Protein AF-J1I870-F1 (afdb_monomer)

Radius of gyration: 20.54 Å; Cα contacts (8 Å, |Δi|>4): 266; chains: 1; bounding box: 82×30×44 Å

Secondary structure (DSSP, 8-state):
----SSSSHHHHHHHHTT------HHHHHH-EEEEE--SS-EEEEEE-TTSEEEEEEEEE-TTS-EEEEEEEEEEEEETTEEEEEE-SPPEEEEES-HHHHHHHHHHHTTTS-HHHHH---EE----SSTTPPEEETTEEEEEPPHHHHHHHHHHHHHH------

Mean predicted aligned error: 12.48 Å

Sequence (165 aa):
MKVVTYSFSFILLFLLSSCSLLLSDAERQVVGKWKQVTLVSKNYMEFGADHSVTNYIQVNIPMGGKALMVARGSWSLEKEELRIEYKGVPEIATEGSAKTIEKAIELMAPELNMEALEDQEVSFSCTGQKNDKLQLDGVGWKPASGSEIQEMEQFRKDHSKKTEL

Organism: NCBI:txid694433

Structure (mmCIF, N/CA/C/O backbone):
data_AF-J1I870-F1
#
_entry.id   AF-J1I870-F1
#
loop_
_atom_site.group_PDB
_atom_site.id
_atom_site.type_symbol
_atom_site.label_atom_id
_atom_site.label_alt_id
_atom_site.label_comp_id
_atom_site.label_asym_id
_atom_site.label_entity_id
_atom_site.label_seq_id
_atom_site.pdbx_PDB_ins_code
_atom_site.Cartn_x
_atom_site.Cartn_y
_atom_site.Cartn_z
_atom_site.occupancy
_atom_site.B_iso_or_equiv
_atom_site.auth_seq_id
_atom_site.auth_comp_id
_atom_site.auth_asym_id
_atom_site.auth_atom_id
_atom_site.pdbx_PDB_model_num
ATOM 1 N N . MET A 1 1 ? -62.636 -2.700 -8.155 1.00 37.84 1 MET A N 1
ATOM 2 C CA . MET A 1 1 ? -61.726 -3.017 -7.031 1.00 37.84 1 MET A CA 1
ATOM 3 C C . MET A 1 1 ? -60.369 -3.415 -7.589 1.00 37.84 1 MET A C 1
ATOM 5 O O . MET A 1 1 ? -60.251 -4.499 -8.136 1.00 37.84 1 MET A O 1
ATOM 9 N N . LYS A 1 2 ? -59.378 -2.522 -7.528 1.00 43.31 2 LYS A N 1
ATOM 10 C CA . LYS A 1 2 ? -57.969 -2.804 -7.853 1.00 43.31 2 LYS A CA 1
ATOM 11 C C . LYS A 1 2 ? -57.096 -1.920 -6.973 1.00 43.31 2 LYS A C 1
ATOM 13 O O . LYS A 1 2 ? -56.759 -0.816 -7.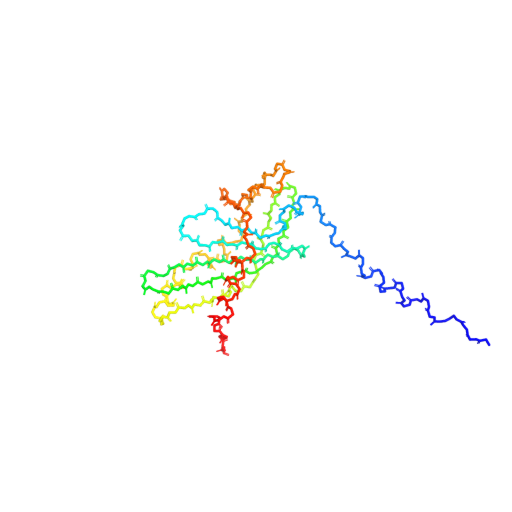372 1.00 43.31 2 LYS A O 1
ATOM 18 N N . VAL A 1 3 ? -56.786 -2.387 -5.774 1.00 46.31 3 VAL A N 1
ATOM 19 C CA . VAL A 1 3 ? -55.664 -1.910 -4.957 1.00 46.31 3 VAL A CA 1
ATOM 20 C C . VAL A 1 3 ? -55.230 -3.119 -4.125 1.00 46.31 3 VAL A C 1
ATOM 22 O O . VAL A 1 3 ? -56.064 -3.971 -3.840 1.00 46.31 3 VAL A O 1
ATOM 25 N N . VAL A 1 4 ? -53.958 -3.173 -3.739 1.00 49.62 4 VAL A N 1
ATOM 26 C CA . VAL A 1 4 ? -53.300 -4.191 -2.894 1.00 49.62 4 VAL A CA 1
ATOM 27 C C . VAL A 1 4 ? -52.521 -5.273 -3.657 1.00 49.62 4 VAL A C 1
ATOM 29 O O . VAL A 1 4 ? -52.737 -6.457 -3.460 1.00 49.62 4 VAL A O 1
ATOM 32 N N . THR A 1 5 ? -51.539 -4.867 -4.470 1.00 47.59 5 THR A N 1
ATOM 33 C CA . THR A 1 5 ? -50.350 -5.698 -4.789 1.00 47.59 5 THR A CA 1
ATOM 34 C C . THR A 1 5 ? -49.111 -4.837 -5.099 1.00 47.59 5 THR A C 1
ATOM 36 O O . THR A 1 5 ? -48.405 -5.093 -6.066 1.00 47.59 5 THR A O 1
ATOM 39 N N . TYR A 1 6 ? -48.828 -3.792 -4.309 1.00 48.72 6 TYR A N 1
ATOM 40 C CA . TYR A 1 6 ? -47.607 -2.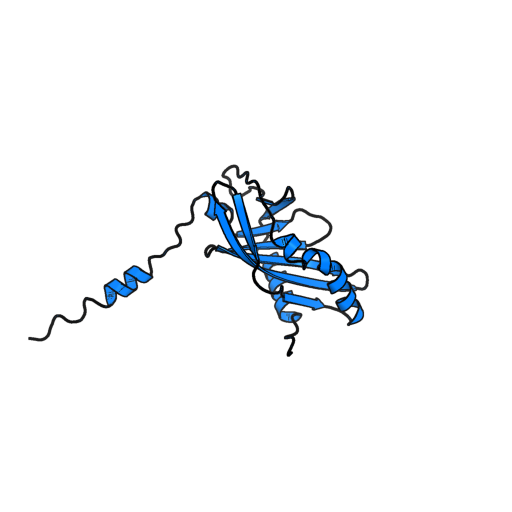973 -4.481 1.00 48.72 6 TYR A CA 1
ATOM 41 C C . TYR A 1 6 ? -46.866 -2.665 -3.168 1.00 48.72 6 TYR A C 1
ATOM 43 O O . TYR A 1 6 ? -46.136 -1.684 -3.090 1.00 48.72 6 TYR A O 1
ATOM 51 N N . SER A 1 7 ? -47.028 -3.485 -2.124 1.00 49.78 7 SER A N 1
ATOM 52 C CA . SER A 1 7 ? -46.467 -3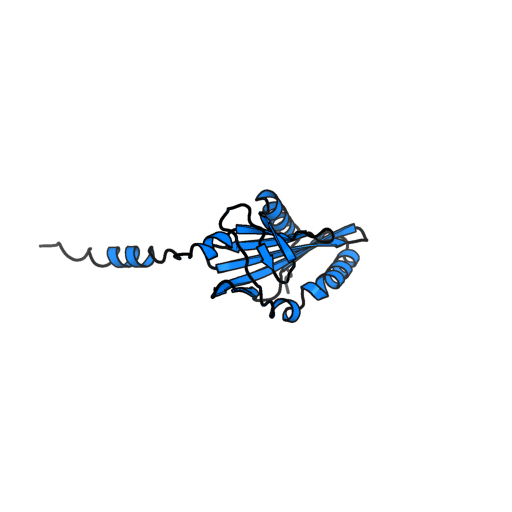.169 -0.795 1.00 49.78 7 SER A CA 1
ATOM 53 C C . SER A 1 7 ? -45.405 -4.144 -0.283 1.00 49.78 7 SER A C 1
ATOM 55 O O . SER A 1 7 ? -44.853 -3.902 0.781 1.00 49.78 7 SER A O 1
ATOM 57 N N . PHE A 1 8 ? -45.072 -5.211 -1.020 1.00 49.44 8 PHE A N 1
ATOM 58 C CA . PHE A 1 8 ? -44.082 -6.196 -0.551 1.00 49.44 8 PHE A CA 1
ATOM 59 C C . PHE A 1 8 ? -42.677 -6.018 -1.154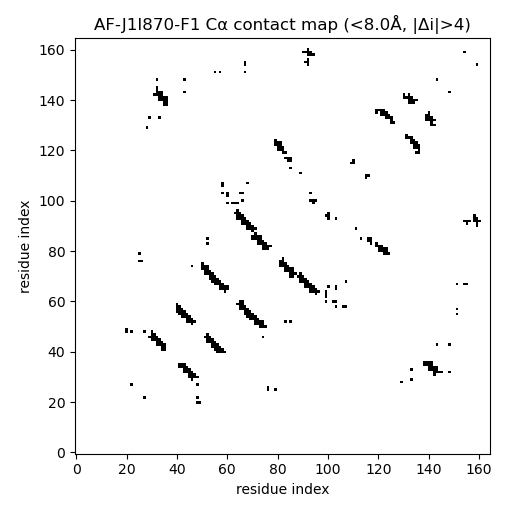 1.00 49.44 8 PHE A C 1
ATOM 61 O O . PHE A 1 8 ? -41.692 -6.404 -0.536 1.00 49.44 8 PHE A O 1
ATOM 68 N N . SER A 1 9 ? -42.552 -5.378 -2.322 1.00 51.91 9 SER A N 1
ATOM 69 C CA . SER A 1 9 ? -41.261 -5.246 -3.021 1.00 51.91 9 SER A CA 1
ATOM 70 C C . SER A 1 9 ? -40.399 -4.067 -2.548 1.00 51.91 9 SER A C 1
ATOM 72 O O . SER A 1 9 ? -39.187 -4.099 -2.725 1.00 51.91 9 SER A O 1
ATOM 74 N N . PHE A 1 10 ? -40.983 -3.045 -1.911 1.00 50.34 10 PHE A N 1
ATOM 75 C CA . PHE A 1 10 ? -40.224 -1.887 -1.407 1.00 50.34 10 PHE A CA 1
ATOM 76 C C . PHE A 1 10 ? -39.528 -2.147 -0.063 1.00 50.34 10 PHE A C 1
ATOM 78 O O . PHE A 1 10 ? -38.456 -1.604 0.185 1.00 50.34 10 PHE A O 1
ATOM 85 N N . ILE A 1 11 ? -40.093 -3.010 0.786 1.00 54.50 11 ILE A N 1
ATOM 86 C CA . ILE A 1 11 ? -39.521 -3.333 2.104 1.00 54.50 11 ILE A CA 1
ATOM 87 C C . ILE A 1 11 ? -38.254 -4.193 1.948 1.00 54.50 11 ILE A C 1
ATOM 89 O O . ILE A 1 11 ? -37.284 -3.995 2.674 1.00 54.50 11 ILE A O 1
ATOM 93 N N . LEU A 1 12 ? -38.215 -5.078 0.943 1.00 45.19 12 LEU A N 1
ATOM 94 C CA . LEU A 1 12 ? -37.047 -5.919 0.659 1.00 45.19 12 LEU A CA 1
ATOM 95 C C . LEU A 1 12 ? -35.829 -5.101 0.181 1.00 45.19 12 LEU A C 1
ATOM 97 O O . LEU A 1 12 ? -34.698 -5.418 0.538 1.00 45.19 12 LEU A O 1
ATOM 101 N N . LEU A 1 13 ? -36.055 -4.022 -0.580 1.00 50.72 13 LEU A N 1
ATOM 102 C CA . LEU A 1 13 ? -34.993 -3.117 -1.045 1.00 50.72 13 LEU A CA 1
ATOM 103 C C . LEU A 1 13 ? -34.453 -2.208 0.073 1.00 50.72 13 LEU A C 1
ATOM 105 O O . LEU A 1 13 ? -33.265 -1.901 0.074 1.00 50.72 13 LEU A O 1
ATOM 109 N N . PHE A 1 14 ? -35.286 -1.834 1.051 1.00 47.09 14 PHE A N 1
ATOM 110 C CA . PHE A 1 14 ? -34.847 -1.083 2.237 1.00 47.09 14 PHE A CA 1
ATOM 111 C C . PHE A 1 14 ? -34.069 -1.955 3.244 1.00 47.09 14 PHE A C 1
ATOM 113 O O . PHE A 1 14 ? -33.129 -1.477 3.879 1.00 47.09 14 PHE A O 1
ATOM 120 N N . LEU A 1 15 ? -34.416 -3.243 3.370 1.00 45.91 15 LEU A N 1
ATOM 121 C CA . LEU A 1 15 ? -33.686 -4.206 4.212 1.00 45.91 15 LEU A CA 1
ATOM 122 C C . LEU A 1 15 ? -32.295 -4.552 3.658 1.00 45.91 15 LEU A C 1
ATOM 124 O O . LEU A 1 15 ? -31.373 -4.785 4.432 1.00 45.91 15 LEU A O 1
ATOM 128 N N . LEU A 1 16 ? -32.114 -4.541 2.334 1.00 46.56 16 LEU A N 1
ATOM 129 C CA . LEU A 1 16 ? -30.804 -4.765 1.707 1.00 46.56 16 LEU A CA 1
ATOM 130 C C . LEU A 1 16 ? -29.905 -3.516 1.717 1.00 46.56 16 LEU A C 1
ATOM 132 O O . LEU A 1 16 ? -28.688 -3.652 1.632 1.00 46.56 16 LEU A O 1
ATOM 136 N N . SER A 1 17 ? -30.464 -2.308 1.859 1.00 45.16 17 SER A N 1
ATOM 137 C CA . SER A 1 17 ? -29.675 -1.066 1.924 1.00 45.16 17 SER A CA 1
ATOM 138 C C . SER A 1 17 ? -29.149 -0.727 3.325 1.00 45.16 17 SER A C 1
ATOM 140 O O . SER A 1 17 ? -28.504 0.306 3.492 1.00 45.16 17 SER A O 1
ATOM 142 N N . SER A 1 18 ? -29.468 -1.534 4.340 1.00 38.78 18 SER A N 1
ATOM 143 C CA . SER A 1 18 ? -29.159 -1.263 5.753 1.00 38.78 18 SER A CA 1
ATOM 144 C C . SER A 1 18 ? -28.181 -2.259 6.382 1.00 38.78 18 SER A C 1
ATOM 146 O O . SER A 1 18 ? -27.891 -2.156 7.572 1.00 38.78 18 SER A O 1
ATOM 148 N N . CYS A 1 19 ? -27.532 -3.107 5.575 1.00 47.59 19 CYS A N 1
ATOM 149 C CA . CYS A 1 19 ? -26.209 -3.638 5.918 1.00 47.59 19 CYS A CA 1
ATOM 150 C C . CYS A 1 19 ? -25.156 -2.519 5.812 1.00 47.59 19 CYS A C 1
ATOM 152 O O . CYS A 1 19 ? -24.164 -2.630 5.096 1.00 47.59 19 CYS A O 1
ATOM 154 N N . SER A 1 20 ? -25.381 -1.398 6.499 1.00 49.84 20 SER A N 1
ATOM 155 C CA . SER A 1 20 ? -24.301 -0.498 6.865 1.00 49.84 20 SER A CA 1
ATOM 156 C C . SER A 1 20 ? -23.351 -1.318 7.726 1.00 49.84 20 SER A C 1
ATOM 158 O O . SER A 1 20 ? -23.737 -1.732 8.819 1.00 49.84 20 SER A O 1
ATOM 160 N N . LEU A 1 21 ? -22.153 -1.594 7.208 1.00 59.75 21 LEU A N 1
ATOM 161 C CA . LEU A 1 21 ? -21.034 -2.132 7.974 1.00 59.75 21 LEU A CA 1
ATOM 162 C C . LEU A 1 21 ? -20.843 -1.224 9.191 1.00 59.75 21 LEU A C 1
ATOM 164 O O . LEU A 1 21 ? -20.318 -0.114 9.088 1.00 59.75 21 LEU A O 1
ATOM 168 N N . LEU A 1 22 ? -21.383 -1.644 10.334 1.00 75.50 22 LEU A N 1
ATOM 169 C CA . LEU A 1 22 ? -21.239 -0.923 11.587 1.00 75.50 22 LEU A CA 1
ATOM 170 C C . LEU A 1 22 ? -19.825 -1.190 12.086 1.00 75.50 22 LEU A C 1
ATOM 172 O O . LEU A 1 22 ? -19.605 -2.094 12.881 1.00 75.50 22 LEU A O 1
ATOM 176 N N . LEU A 1 23 ? -18.879 -0.400 11.583 1.00 77.38 23 LEU A N 1
ATOM 177 C CA . LEU A 1 23 ? -17.518 -0.389 12.096 1.00 77.38 23 LEU A CA 1
ATOM 178 C C . LEU A 1 23 ? -17.551 0.046 13.561 1.00 77.38 23 LEU A C 1
ATOM 180 O O . LEU A 1 23 ? -18.115 1.106 13.884 1.00 77.38 23 LEU A O 1
ATOM 184 N N . SER A 1 24 ? -16.919 -0.751 14.413 1.00 82.31 24 SER A N 1
ATOM 185 C CA . SER A 1 24 ? -16.558 -0.380 15.777 1.00 82.31 24 SER A CA 1
ATOM 186 C C . SER A 1 24 ? -15.679 0.874 15.785 1.00 82.31 24 SER A C 1
ATOM 188 O O . SER A 1 24 ? -15.051 1.236 14.786 1.00 82.31 24 SER A O 1
ATOM 190 N N . ASP A 1 25 ? -15.607 1.561 16.925 1.00 81.44 25 ASP A N 1
ATOM 191 C CA . ASP A 1 25 ? -14.768 2.758 17.042 1.00 81.44 25 ASP A CA 1
ATOM 192 C C . ASP A 1 25 ? -13.283 2.457 16.793 1.00 81.44 25 ASP A C 1
ATOM 194 O O . ASP A 1 25 ? -12.576 3.311 16.264 1.00 81.44 25 ASP A O 1
ATOM 198 N N . ALA A 1 26 ? -12.829 1.240 17.109 1.00 78.81 26 ALA A N 1
ATOM 199 C CA . ALA A 1 26 ? -11.472 0.785 16.826 1.00 78.81 26 ALA A CA 1
ATOM 200 C C . ALA A 1 26 ? -11.253 0.537 15.320 1.00 78.81 26 ALA A C 1
ATOM 202 O O . ALA A 1 26 ? -10.275 1.013 14.750 1.00 78.81 26 ALA A O 1
ATOM 203 N N . GLU A 1 27 ? -12.202 -0.099 14.628 1.00 84.31 27 GLU A N 1
ATOM 204 C CA . GLU A 1 27 ? -12.129 -0.285 13.171 1.00 84.31 27 GLU A CA 1
ATOM 205 C C . GLU A 1 27 ? -12.125 1.047 12.411 1.00 84.31 27 GLU A C 1
ATOM 207 O O . GLU A 1 27 ? -11.366 1.224 11.459 1.00 84.31 27 GLU A O 1
ATOM 212 N N . ARG A 1 28 ? -12.915 2.031 12.860 1.00 84.62 28 ARG A N 1
ATOM 213 C CA . ARG A 1 28 ? -12.920 3.381 12.266 1.00 84.62 28 ARG A CA 1
ATOM 214 C C . ARG A 1 28 ? -11.571 4.085 12.366 1.00 84.62 28 ARG A C 1
ATOM 216 O O . ARG A 1 28 ? -11.324 5.004 11.590 1.00 84.62 28 ARG A O 1
ATOM 223 N N . GLN A 1 29 ? -10.737 3.698 13.328 1.00 79.12 29 GLN A N 1
ATOM 224 C CA . GLN A 1 29 ? -9.393 4.242 13.487 1.00 79.12 29 GLN A CA 1
ATOM 225 C C . GLN A 1 29 ? -8.387 3.567 12.559 1.00 79.12 29 GLN A C 1
ATOM 227 O O . GLN A 1 29 ? -7.435 4.226 12.169 1.00 79.12 29 GLN A O 1
ATOM 232 N N . VAL A 1 30 ? -8.597 2.300 12.189 1.00 83.12 30 VAL A N 1
ATOM 233 C CA . VAL A 1 30 ? -7.755 1.578 11.219 1.00 83.12 30 VAL A CA 1
ATOM 234 C C . VAL A 1 30 ? -8.059 2.027 9.789 1.00 83.12 30 VAL A C 1
ATOM 236 O O . VAL A 1 30 ? -7.140 2.213 8.987 1.00 83.12 30 VAL A O 1
ATOM 239 N N . VAL A 1 31 ? -9.339 2.246 9.470 1.00 88.56 31 VAL A N 1
ATOM 240 C CA . VAL A 1 31 ? -9.782 2.687 8.139 1.00 88.56 31 VAL A CA 1
ATOM 241 C C . VAL A 1 31 ? -9.085 3.981 7.732 1.00 88.56 31 VAL A C 1
ATOM 243 O O . VAL A 1 31 ? -9.147 5.002 8.419 1.00 88.56 31 VAL A O 1
ATOM 246 N N . GLY A 1 32 ? -8.461 3.958 6.559 1.00 90.12 32 GLY A N 1
ATOM 247 C CA . GLY A 1 32 ? -7.729 5.098 6.035 1.00 90.12 32 GLY A CA 1
ATOM 248 C C . GLY A 1 32 ? -6.483 4.705 5.263 1.00 90.12 32 GLY A C 1
ATOM 249 O O . GLY A 1 32 ? -6.299 3.562 4.851 1.00 90.12 32 GLY A O 1
ATOM 250 N N . LYS A 1 33 ? -5.635 5.707 5.039 1.00 91.31 33 LYS A N 1
ATOM 251 C CA . LYS A 1 33 ? -4.413 5.602 4.244 1.00 91.31 33 LYS A CA 1
ATOM 252 C C . LYS A 1 33 ? -3.222 5.808 5.155 1.00 91.31 33 LYS A C 1
ATOM 254 O O . LYS A 1 33 ? -3.156 6.811 5.866 1.00 91.31 33 LYS A O 1
ATOM 259 N N . TRP A 1 34 ? -2.269 4.899 5.084 1.00 89.56 34 TRP A N 1
ATOM 260 C CA . TRP A 1 34 ? -1.128 4.821 5.978 1.00 89.56 34 TRP A CA 1
ATOM 261 C C . TRP A 1 34 ? 0.158 4.756 5.180 1.00 89.56 34 TRP A C 1
ATOM 263 O O . TRP A 1 34 ? 0.208 4.185 4.096 1.00 89.56 34 TRP A O 1
ATOM 273 N N . LYS A 1 35 ? 1.207 5.357 5.727 1.00 88.25 35 LYS A N 1
ATOM 274 C CA . LYS A 1 35 ? 2.562 5.343 5.193 1.00 88.25 35 LYS A CA 1
ATOM 275 C C . LYS A 1 35 ? 3.507 4.826 6.260 1.00 88.25 35 LYS A C 1
ATOM 277 O O . LYS A 1 35 ? 3.536 5.373 7.367 1.00 88.25 35 LYS A O 1
ATOM 282 N N . GLN A 1 36 ? 4.322 3.846 5.902 1.00 86.44 36 GLN A N 1
ATOM 283 C CA . GLN A 1 36 ? 5.354 3.312 6.777 1.00 86.44 36 GLN A CA 1
ATOM 284 C C . GLN A 1 36 ? 6.404 4.391 7.076 1.00 86.44 36 GLN A C 1
ATOM 286 O O . GLN A 1 36 ? 6.865 5.119 6.190 1.00 86.44 36 GLN A O 1
ATOM 291 N N . VAL A 1 37 ? 6.798 4.515 8.339 1.00 81.50 37 VAL A N 1
ATOM 292 C CA . VAL A 1 37 ? 7.837 5.446 8.791 1.00 81.50 37 VAL A CA 1
ATOM 293 C C . VAL A 1 37 ? 9.204 4.778 8.613 1.00 81.50 37 VAL A C 1
ATOM 295 O O . VAL A 1 37 ? 9.864 4.406 9.576 1.00 81.50 37 VAL A O 1
ATOM 298 N N . THR A 1 38 ? 9.629 4.606 7.361 1.00 71.88 38 THR A N 1
ATOM 299 C CA . THR A 1 38 ? 10.965 4.105 6.994 1.00 71.88 38 THR A CA 1
ATOM 300 C C . THR A 1 38 ? 11.653 5.044 5.997 1.00 71.88 38 THR A C 1
ATOM 302 O O . THR A 1 38 ? 11.004 5.852 5.331 1.00 71.88 38 THR A O 1
ATOM 305 N N . LEU A 1 39 ? 12.987 4.977 5.939 1.00 56.88 39 LEU A N 1
ATOM 306 C CA . LEU A 1 39 ? 13.835 5.802 5.067 1.00 56.88 39 LEU A CA 1
ATOM 307 C C . LEU A 1 39 ? 14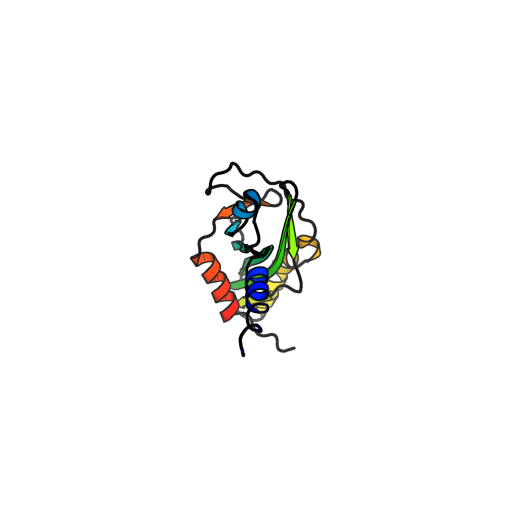.170 5.128 3.726 1.00 56.88 39 LEU A C 1
ATOM 309 O O . LEU A 1 39 ? 14.629 5.811 2.814 1.00 56.88 39 LEU A O 1
ATOM 313 N N . VAL A 1 40 ? 13.986 3.809 3.610 1.00 62.00 40 VAL A N 1
ATOM 314 C CA . VAL A 1 40 ? 14.591 3.011 2.523 1.00 62.00 40 VAL A CA 1
ATOM 315 C C . VAL A 1 40 ? 13.608 2.709 1.389 1.00 62.00 40 VAL A C 1
ATOM 317 O O . VAL A 1 40 ? 13.992 2.726 0.221 1.00 62.00 40 VAL A O 1
ATOM 320 N N . SER A 1 41 ? 12.333 2.494 1.709 1.00 69.44 41 SER A N 1
ATOM 321 C CA . SER A 1 41 ? 11.269 2.205 0.745 1.00 69.44 41 SER A CA 1
ATOM 322 C C . SER A 1 41 ? 10.072 3.124 0.970 1.00 69.44 41 SER A C 1
ATOM 324 O O . SER A 1 41 ? 9.887 3.702 2.045 1.00 69.44 41 SER A O 1
ATOM 326 N N . LYS A 1 42 ? 9.255 3.301 -0.070 1.00 84.38 42 LYS A N 1
ATOM 327 C CA . LYS A 1 42 ? 7.940 3.915 0.095 1.00 84.38 42 LYS A CA 1
ATOM 328 C C . LYS A 1 42 ? 6.920 2.790 0.197 1.00 84.38 42 LYS A C 1
ATOM 330 O O . LYS A 1 42 ? 6.596 2.177 -0.814 1.00 84.38 42 LYS A O 1
ATOM 335 N N . ASN A 1 43 ? 6.445 2.537 1.408 1.00 87.19 43 ASN A N 1
ATOM 336 C CA . ASN A 1 43 ? 5.411 1.551 1.673 1.00 87.19 43 ASN A CA 1
ATOM 337 C C . ASN A 1 43 ? 4.145 2.257 2.180 1.00 87.19 43 ASN A C 1
ATOM 339 O O . ASN A 1 43 ? 4.218 3.103 3.083 1.00 87.19 43 ASN A O 1
ATOM 343 N N . TYR A 1 44 ? 3.009 1.943 1.563 1.00 90.81 44 TYR A N 1
ATOM 344 C CA . TYR A 1 44 ? 1.708 2.500 1.895 1.00 90.81 44 TYR A CA 1
ATOM 345 C C . TYR A 1 44 ? 0.651 1.410 2.013 1.00 90.81 44 TYR A C 1
ATOM 347 O O . TYR A 1 44 ? 0.617 0.494 1.203 1.00 90.81 44 TYR A O 1
ATOM 355 N N . MET A 1 45 ? -0.283 1.577 2.946 1.00 90.50 45 MET A N 1
ATOM 356 C CA . MET A 1 45 ? -1.467 0.729 3.052 1.00 90.50 45 MET A CA 1
ATOM 357 C C . MET A 1 45 ? -2.746 1.551 3.013 1.00 90.50 45 MET A C 1
ATOM 359 O O . MET A 1 45 ? -2.823 2.639 3.582 1.00 90.50 45 MET A O 1
ATOM 363 N N . GLU A 1 46 ? -3.763 1.016 2.358 1.00 93.50 46 GLU A N 1
ATOM 364 C CA . GLU A 1 46 ? -5.118 1.549 2.346 1.00 93.50 46 GLU A CA 1
ATOM 365 C C . GLU A 1 46 ? -6.067 0.498 2.919 1.00 93.50 46 GLU A C 1
ATOM 367 O O . GLU A 1 46 ? -6.237 -0.562 2.321 1.00 93.50 46 GLU A O 1
ATOM 372 N N . PHE A 1 47 ? -6.670 0.800 4.071 1.00 91.31 47 PHE A N 1
ATOM 373 C CA . PHE A 1 47 ? -7.710 -0.014 4.701 1.00 91.31 47 PHE A CA 1
ATOM 374 C C . PHE A 1 47 ? -9.078 0.580 4.368 1.00 91.31 47 PHE A C 1
ATOM 376 O O . PHE A 1 47 ? -9.401 1.703 4.776 1.00 91.31 47 PHE A O 1
ATOM 383 N N . GLY A 1 48 ? -9.875 -0.169 3.613 1.00 92.94 48 GLY A N 1
ATOM 384 C CA . GLY A 1 48 ? -11.241 0.173 3.250 1.00 92.94 48 GLY A CA 1
ATOM 385 C C . GLY A 1 48 ? -12.227 -0.107 4.381 1.00 92.94 48 GLY A C 1
ATOM 386 O O . GLY A 1 48 ? -12.028 -0.998 5.205 1.00 92.94 48 GLY A O 1
ATOM 387 N N . ALA A 1 49 ? -13.326 0.651 4.400 1.00 92.00 49 ALA A N 1
ATOM 388 C CA . ALA A 1 49 ? -14.446 0.431 5.321 1.00 92.00 49 ALA A CA 1
ATOM 389 C C . ALA A 1 49 ? -15.215 -0.876 5.044 1.00 92.00 49 ALA A C 1
ATOM 391 O O . ALA A 1 49 ? -16.046 -1.280 5.848 1.00 92.00 49 ALA A O 1
ATOM 392 N N . ASP A 1 50 ? -14.947 -1.504 3.901 1.00 92.25 50 ASP A N 1
ATOM 393 C CA . ASP A 1 50 ? -15.450 -2.799 3.444 1.00 92.25 50 ASP A CA 1
ATOM 394 C C . ASP A 1 50 ? -14.522 -3.966 3.815 1.00 92.25 50 ASP A C 1
ATOM 396 O O . ASP A 1 50 ? -14.607 -5.033 3.210 1.00 92.25 50 ASP A O 1
ATOM 400 N N . HIS A 1 51 ? -13.611 -3.751 4.770 1.00 91.69 51 HIS A N 1
ATOM 401 C CA . HIS A 1 51 ? -12.605 -4.727 5.196 1.00 91.69 51 HIS A CA 1
ATOM 402 C C . HIS A 1 51 ? -11.608 -5.119 4.096 1.00 91.69 51 HIS A C 1
ATOM 404 O O . HIS A 1 51 ? -10.878 -6.096 4.247 1.00 91.69 51 HIS A O 1
ATOM 410 N N . SER A 1 52 ? -11.522 -4.352 3.003 1.00 93.62 52 SER A N 1
ATOM 411 C CA . SER A 1 52 ? -10.480 -4.523 1.986 1.00 93.62 52 SER A CA 1
ATOM 412 C C . SER A 1 52 ? -9.171 -3.855 2.408 1.00 93.62 52 SER A C 1
ATOM 414 O O . SER A 1 52 ? -9.170 -2.819 3.076 1.00 93.62 52 SER A O 1
ATOM 416 N N . VAL A 1 53 ? -8.038 -4.439 2.020 1.00 91.50 53 VAL A N 1
ATOM 417 C CA . VAL A 1 53 ? -6.713 -3.826 2.192 1.00 91.50 53 VAL A CA 1
ATOM 418 C C . VAL A 1 53 ? -5.956 -3.824 0.871 1.00 91.50 53 VAL A C 1
ATOM 420 O O . VAL A 1 53 ? -5.976 -4.806 0.126 1.00 91.50 53 VAL A O 1
ATOM 423 N N . THR A 1 54 ? -5.290 -2.711 0.571 1.00 92.88 54 THR A N 1
ATOM 424 C CA . THR A 1 54 ? -4.326 -2.612 -0.532 1.00 92.88 54 THR A CA 1
ATOM 425 C C . THR A 1 54 ? -2.992 -2.122 0.004 1.00 92.88 54 THR A C 1
ATOM 427 O O . THR A 1 54 ? -2.931 -1.074 0.644 1.00 92.88 54 THR A O 1
ATOM 430 N N . ASN A 1 55 ? -1.927 -2.866 -0.270 1.00 89.19 55 ASN A N 1
ATOM 431 C CA . ASN A 1 55 ? -0.561 -2.536 0.108 1.00 89.19 55 ASN A CA 1
ATOM 432 C C . ASN A 1 55 ? 0.252 -2.176 -1.144 1.00 89.19 55 ASN A C 1
ATOM 434 O O . ASN A 1 55 ? 0.246 -2.918 -2.127 1.00 89.19 55 ASN A O 1
ATOM 438 N N . TYR A 1 56 ? 0.932 -1.035 -1.100 1.00 90.56 56 TYR A N 1
ATOM 439 C CA . TYR A 1 56 ? 1.750 -0.472 -2.166 1.00 90.56 56 TYR A CA 1
ATOM 440 C C . TYR A 1 56 ? 3.200 -0.405 -1.704 1.00 90.56 56 TYR A C 1
ATOM 442 O O . TYR A 1 56 ? 3.529 0.375 -0.807 1.00 90.56 56 TYR A O 1
ATOM 450 N N . ILE A 1 57 ? 4.087 -1.142 -2.366 1.00 87.12 57 ILE A N 1
ATOM 451 C CA . ILE A 1 57 ? 5.517 -1.143 -2.047 1.00 87.12 57 ILE A CA 1
ATOM 452 C C . ILE A 1 57 ? 6.287 -0.648 -3.259 1.00 87.12 57 ILE A C 1
ATOM 454 O O . ILE A 1 57 ? 6.397 -1.341 -4.270 1.00 87.12 57 ILE A O 1
ATOM 458 N N . GLN A 1 58 ? 6.813 0.573 -3.165 1.00 86.62 58 GLN A N 1
ATOM 459 C CA . GLN A 1 58 ? 7.644 1.157 -4.206 1.00 86.62 58 GLN A CA 1
ATOM 460 C C . GLN A 1 58 ? 9.122 1.093 -3.823 1.00 86.62 58 GLN A C 1
ATOM 462 O O . GLN A 1 58 ? 9.546 1.619 -2.785 1.00 86.62 58 GLN A O 1
ATOM 467 N N . VAL A 1 59 ? 9.921 0.536 -4.728 1.00 82.06 59 VAL A N 1
ATOM 468 C CA . VAL A 1 59 ? 11.380 0.476 -4.625 1.00 82.06 59 VAL A CA 1
ATOM 469 C C . VAL A 1 59 ? 12.029 1.294 -5.740 1.00 82.06 59 VAL A C 1
ATOM 471 O O . VAL A 1 59 ? 11.593 1.282 -6.894 1.00 82.06 59 VAL A O 1
ATOM 474 N N . ASN A 1 60 ? 13.080 2.036 -5.388 1.00 80.00 60 ASN A N 1
ATOM 475 C CA . ASN A 1 60 ? 13.933 2.708 -6.367 1.00 80.00 60 ASN A CA 1
ATOM 476 C C . ASN A 1 60 ? 15.023 1.737 -6.824 1.00 80.00 60 ASN A C 1
ATOM 478 O O . ASN A 1 60 ? 15.638 1.065 -5.995 1.00 80.00 60 ASN A O 1
ATOM 482 N N . ILE A 1 61 ? 15.295 1.691 -8.126 1.00 75.88 61 ILE A N 1
ATOM 483 C CA . ILE A 1 61 ? 16.247 0.732 -8.687 1.00 75.88 61 ILE A CA 1
ATOM 484 C C . ILE A 1 61 ? 17.608 1.429 -8.861 1.00 75.88 61 ILE A C 1
ATOM 486 O O . ILE A 1 61 ? 17.668 2.468 -9.523 1.00 75.88 61 ILE A O 1
ATOM 490 N N . PRO A 1 62 ? 18.719 0.887 -8.317 1.00 71.56 62 PRO A N 1
ATOM 491 C CA . PRO A 1 62 ? 20.036 1.539 -8.371 1.00 71.56 62 PRO A CA 1
ATOM 492 C C . PRO A 1 62 ? 20.544 1.862 -9.784 1.00 71.56 62 PRO A C 1
ATOM 494 O O . PRO A 1 62 ? 21.319 2.794 -9.966 1.00 71.56 62 PRO A O 1
ATOM 497 N N . MET A 1 63 ? 20.096 1.111 -10.794 1.00 72.25 63 MET A N 1
ATOM 498 C CA . MET A 1 63 ? 20.451 1.304 -12.208 1.00 72.25 63 MET A CA 1
ATOM 499 C C . MET A 1 63 ? 19.522 2.291 -12.944 1.00 72.25 63 MET A C 1
ATOM 501 O O . MET A 1 63 ? 19.548 2.363 -14.172 1.00 72.25 63 MET A O 1
ATOM 505 N N . GLY A 1 64 ? 18.703 3.041 -12.199 1.00 76.25 64 GLY A N 1
ATOM 506 C CA . GLY A 1 64 ? 17.639 3.902 -12.712 1.00 76.25 64 GLY A CA 1
ATOM 507 C C . GLY A 1 64 ? 16.319 3.148 -12.859 1.00 76.25 64 GLY A C 1
ATOM 508 O O . GLY A 1 64 ? 16.327 1.945 -13.096 1.00 76.25 64 GLY A O 1
ATOM 509 N N . GLY A 1 65 ? 15.196 3.858 -12.723 1.00 82.56 65 GLY A N 1
ATOM 510 C CA . GLY A 1 65 ? 13.844 3.292 -12.780 1.00 82.56 65 GLY A CA 1
ATOM 511 C C . GLY A 1 65 ? 13.211 3.042 -11.410 1.00 82.56 65 GLY A C 1
ATOM 512 O O . GLY A 1 65 ? 13.822 3.258 -10.355 1.00 82.56 65 GLY A O 1
ATOM 513 N N . LYS A 1 66 ? 11.955 2.601 -11.438 1.00 84.00 66 LYS A N 1
ATOM 514 C CA . LYS A 1 66 ? 11.134 2.323 -10.256 1.00 84.00 66 LYS A CA 1
ATOM 515 C C . LYS A 1 66 ? 10.342 1.050 -10.476 1.00 84.00 66 LYS A C 1
ATOM 517 O O . LYS A 1 66 ? 9.969 0.726 -11.604 1.00 84.00 66 LYS A O 1
ATOM 522 N N . ALA A 1 67 ? 10.032 0.376 -9.385 1.00 83.88 67 ALA A N 1
ATOM 523 C CA . ALA A 1 67 ? 9.014 -0.650 -9.399 1.00 83.88 67 ALA A CA 1
ATOM 524 C C . ALA A 1 67 ? 8.043 -0.458 -8.250 1.00 83.88 67 ALA A C 1
ATOM 526 O O . ALA A 1 67 ? 8.412 0.059 -7.194 1.00 83.88 67 ALA A O 1
ATOM 527 N N . LEU A 1 68 ? 6.807 -0.859 -8.503 1.00 87.88 68 LEU A N 1
ATOM 528 C CA . LEU A 1 68 ? 5.702 -0.804 -7.573 1.00 87.88 68 LEU A CA 1
ATOM 529 C C . LEU A 1 68 ? 5.053 -2.182 -7.534 1.00 87.88 68 LEU A C 1
ATOM 531 O O . LEU A 1 68 ? 4.546 -2.657 -8.550 1.00 87.88 68 LEU A O 1
ATOM 535 N N . MET A 1 69 ? 5.047 -2.787 -6.356 1.00 86.00 69 MET A N 1
ATOM 536 C CA . MET A 1 69 ? 4.223 -3.944 -6.052 1.00 86.00 69 MET A CA 1
ATOM 537 C C . MET A 1 69 ? 2.903 -3.476 -5.443 1.00 86.00 69 MET A C 1
ATOM 539 O O . MET A 1 69 ? 2.898 -2.583 -4.592 1.00 86.00 69 MET A O 1
ATOM 543 N N . VAL A 1 70 ? 1.799 -4.092 -5.862 1.00 88.94 70 VAL A N 1
ATOM 544 C CA . VAL A 1 70 ? 0.467 -3.864 -5.301 1.00 88.94 70 VAL A CA 1
ATOM 545 C C . VAL A 1 70 ? -0.144 -5.197 -4.890 1.00 88.94 70 VAL A C 1
ATOM 547 O O . VAL A 1 70 ? -0.532 -6.002 -5.737 1.00 88.94 70 VAL A O 1
ATOM 550 N N . ALA A 1 71 ? -0.234 -5.423 -3.583 1.00 86.75 71 ALA A N 1
ATOM 551 C CA . ALA A 1 71 ? -0.880 -6.591 -2.996 1.00 86.75 71 ALA A CA 1
ATOM 552 C C . ALA A 1 71 ? -2.266 -6.202 -2.470 1.00 86.75 71 ALA A C 1
ATOM 554 O O . ALA A 1 71 ? -2.438 -5.132 -1.884 1.00 86.75 71 ALA A O 1
ATOM 555 N N . ARG A 1 72 ? -3.268 -7.057 -2.686 1.00 89.12 72 ARG A N 1
ATOM 556 C CA . ARG A 1 72 ? -4.646 -6.826 -2.229 1.00 89.12 72 ARG A CA 1
ATOM 557 C C . ARG A 1 72 ? -5.116 -7.970 -1.355 1.00 89.12 72 ARG A C 1
ATOM 559 O O . ARG A 1 72 ? -4.664 -9.098 -1.517 1.00 89.12 72 ARG A O 1
ATOM 566 N N . GLY A 1 73 ? -6.024 -7.676 -0.440 1.00 89.06 73 GLY A N 1
ATOM 567 C CA . GLY A 1 73 ? -6.493 -8.648 0.532 1.00 89.06 73 GLY A CA 1
ATOM 568 C C . GLY A 1 73 ? -7.687 -8.167 1.336 1.00 89.06 73 GLY A C 1
ATOM 569 O O . GLY A 1 73 ? -8.396 -7.235 0.943 1.00 89.06 73 GLY A O 1
ATOM 570 N N . SER A 1 74 ? -7.853 -8.784 2.496 1.00 90.19 74 SER A N 1
ATOM 571 C CA . SER A 1 74 ? -8.817 -8.407 3.523 1.00 90.19 74 SER A CA 1
ATOM 572 C C . SER A 1 74 ? -8.129 -8.139 4.858 1.00 90.19 74 SER A C 1
ATOM 574 O O . SER A 1 74 ? -7.039 -8.647 5.109 1.00 90.19 74 SER A O 1
ATOM 576 N N . TRP A 1 75 ? -8.769 -7.358 5.721 1.00 89.94 75 TRP A N 1
ATOM 577 C CA . TRP A 1 75 ? -8.322 -7.141 7.093 1.00 89.94 75 TRP A CA 1
ATOM 578 C C . TRP A 1 75 ? -9.454 -7.381 8.093 1.00 89.94 75 TRP A C 1
ATOM 580 O O . TRP A 1 75 ? -10.630 -7.211 7.771 1.00 89.94 75 TRP A O 1
ATOM 590 N N . SER A 1 76 ? -9.103 -7.760 9.317 1.00 86.50 76 SER A N 1
ATOM 591 C CA . SER A 1 76 ? -10.031 -7.866 10.444 1.00 86.50 76 SER A CA 1
ATOM 592 C C . SER A 1 76 ? -9.382 -7.354 11.726 1.00 86.50 76 SER A C 1
ATOM 594 O O . SER A 1 76 ? -8.159 -7.319 11.846 1.00 86.50 76 SER A O 1
ATOM 596 N N . LEU A 1 77 ? -10.205 -6.922 12.681 1.00 82.19 77 LEU A N 1
ATOM 597 C CA . LEU A 1 77 ? -9.751 -6.459 13.988 1.00 82.19 77 LEU A CA 1
ATOM 598 C C . LEU A 1 77 ? -10.452 -7.274 15.075 1.00 82.19 77 LEU A C 1
ATOM 600 O O . LEU A 1 77 ? -11.651 -7.111 15.305 1.00 82.19 77 LEU A O 1
ATOM 604 N N . GLU A 1 78 ? -9.712 -8.143 15.756 1.00 76.62 78 GLU A N 1
ATOM 605 C CA . GLU A 1 78 ? -10.236 -8.978 16.839 1.00 76.62 78 GLU A CA 1
ATOM 606 C C . GLU A 1 78 ? -9.484 -8.676 18.130 1.00 76.62 78 GLU A C 1
ATOM 608 O O . GLU A 1 78 ? -8.280 -8.867 18.197 1.00 76.62 78 GLU A O 1
ATOM 613 N N . LYS A 1 79 ? -10.182 -8.215 19.178 1.00 70.12 79 LYS A N 1
ATOM 614 C CA . LYS A 1 79 ? -9.577 -7.928 20.499 1.00 70.12 79 LYS A CA 1
ATOM 615 C C . LYS A 1 79 ? -8.345 -7.009 20.439 1.00 70.12 79 LYS A C 1
ATOM 617 O O . LYS A 1 79 ? -7.396 -7.222 21.179 1.00 70.12 79 LYS A O 1
ATOM 622 N N . GLU A 1 80 ? -8.391 -5.985 19.585 1.00 68.88 80 GLU A N 1
ATOM 623 C CA . GLU A 1 80 ? -7.255 -5.082 19.343 1.00 68.88 80 GLU A CA 1
ATOM 624 C C . GLU A 1 80 ? -6.074 -5.746 18.602 1.00 68.88 80 GLU A C 1
ATOM 626 O O . GLU A 1 80 ? -4.978 -5.214 18.576 1.00 68.88 80 GLU A O 1
ATOM 631 N N . GLU A 1 81 ? -6.267 -6.880 17.934 1.00 71.50 81 GLU A N 1
ATOM 632 C CA . GLU A 1 81 ? -5.277 -7.439 17.006 1.00 71.50 81 GLU A CA 1
ATOM 633 C C . GLU A 1 81 ? -5.741 -7.209 15.572 1.00 71.50 81 GLU A C 1
ATOM 635 O O . GLU A 1 81 ? -6.808 -7.686 15.167 1.00 71.50 81 GLU A O 1
ATOM 640 N N . LEU A 1 82 ? -4.954 -6.453 14.803 1.00 77.94 82 LEU A N 1
ATOM 641 C CA . LEU A 1 82 ? -5.204 -6.235 13.381 1.00 77.94 82 LEU A CA 1
ATOM 642 C C . LEU A 1 82 ? -4.589 -7.388 12.594 1.00 77.94 82 LEU A C 1
ATOM 644 O O . LEU A 1 82 ? -3.376 -7.574 12.605 1.00 77.94 82 LEU A O 1
ATOM 648 N N . ARG A 1 83 ? -5.430 -8.137 11.887 1.00 82.06 83 ARG A N 1
ATOM 649 C CA . ARG A 1 83 ? -5.018 -9.240 11.017 1.00 82.06 83 ARG A CA 1
ATOM 650 C C . ARG A 1 83 ? -5.202 -8.833 9.567 1.00 82.06 83 ARG A C 1
ATOM 652 O O . ARG A 1 83 ? -6.225 -8.245 9.213 1.00 82.06 83 ARG A O 1
ATOM 659 N N . ILE A 1 84 ? -4.215 -9.142 8.734 1.00 84.44 84 ILE A N 1
ATOM 660 C CA . ILE A 1 84 ? -4.202 -8.831 7.303 1.00 84.44 84 ILE A CA 1
ATOM 661 C C . ILE A 1 84 ? -4.014 -10.142 6.546 1.00 84.44 84 ILE A C 1
ATOM 663 O O . ILE A 1 84 ? -3.074 -10.879 6.806 1.00 84.44 84 ILE A O 1
ATOM 667 N N . GLU A 1 85 ? -4.909 -10.427 5.608 1.00 81.62 85 GLU A N 1
ATOM 668 C CA . GLU A 1 85 ? -4.872 -11.620 4.765 1.00 81.62 85 GLU A CA 1
ATOM 669 C C . GLU A 1 85 ? -4.797 -11.181 3.299 1.00 81.62 85 GLU A C 1
ATOM 671 O O . GLU A 1 85 ? -5.789 -10.721 2.723 1.00 81.62 85 GLU A O 1
ATOM 676 N N . TYR A 1 86 ? -3.624 -11.308 2.680 1.00 82.12 86 TYR A N 1
ATOM 677 C CA . TYR A 1 86 ? -3.451 -11.020 1.255 1.00 82.12 86 TYR A CA 1
ATOM 678 C C . TYR A 1 86 ? -3.980 -12.165 0.386 1.00 82.12 86 TYR A C 1
ATOM 680 O O . TYR A 1 86 ? -3.894 -13.335 0.745 1.00 82.12 86 TYR A O 1
ATOM 688 N N . LYS A 1 87 ? -4.556 -11.831 -0.774 1.00 75.75 87 LYS A N 1
ATOM 689 C CA . LYS A 1 87 ? -5.170 -12.796 -1.695 1.00 75.75 87 LYS A CA 1
ATOM 690 C C . LYS A 1 87 ? -4.637 -12.614 -3.108 1.00 75.75 87 LYS A C 1
ATOM 692 O O . LYS A 1 87 ? -4.669 -11.519 -3.666 1.00 75.75 87 LYS A O 1
ATOM 697 N N . GLY A 1 88 ? -4.254 -13.732 -3.721 1.00 72.12 88 GLY A N 1
ATOM 698 C CA . GLY A 1 88 ? -3.795 -13.781 -5.107 1.00 72.12 88 GLY A CA 1
ATOM 699 C C . GLY A 1 88 ? -2.342 -13.345 -5.290 1.00 72.12 88 GLY A C 1
ATOM 700 O O . GLY A 1 88 ? -1.613 -13.113 -4.334 1.00 72.12 88 GLY A O 1
ATOM 701 N N . VAL A 1 89 ? -1.916 -13.271 -6.552 1.00 74.12 89 VAL A N 1
ATOM 702 C CA . VAL A 1 89 ? -0.556 -12.855 -6.916 1.00 74.12 89 VAL A CA 1
ATOM 703 C C . VAL A 1 89 ? -0.493 -11.323 -6.943 1.00 74.12 89 VAL A C 1
ATOM 705 O O . VAL A 1 89 ? -1.332 -10.718 -7.618 1.00 74.12 89 VAL A O 1
ATOM 708 N N . PRO A 1 90 ? 0.474 -10.683 -6.256 1.00 79.44 90 PRO A N 1
ATOM 709 C CA . PRO A 1 90 ? 0.640 -9.234 -6.305 1.00 79.44 90 PRO A CA 1
ATOM 710 C C . PRO A 1 90 ? 0.836 -8.710 -7.734 1.00 79.44 90 PRO A C 1
ATOM 712 O O . PRO A 1 90 ? 1.535 -9.312 -8.551 1.00 79.44 90 PRO A O 1
ATOM 715 N N . GLU A 1 91 ? 0.244 -7.555 -8.035 1.00 83.75 91 GLU A N 1
ATOM 716 C CA . GLU A 1 91 ? 0.503 -6.837 -9.285 1.00 83.75 91 GLU A CA 1
ATOM 717 C C . GLU A 1 91 ? 1.879 -6.174 -9.217 1.00 83.75 91 GLU A C 1
ATOM 719 O O . GLU A 1 91 ? 2.228 -5.562 -8.208 1.00 83.75 91 GLU A O 1
ATOM 724 N N . ILE A 1 92 ? 2.647 -6.242 -10.306 1.00 83.56 92 ILE A N 1
ATOM 725 C CA . ILE A 1 92 ? 3.946 -5.574 -10.407 1.00 83.56 92 ILE A CA 1
ATOM 726 C C . ILE A 1 92 ? 3.914 -4.602 -11.586 1.00 83.56 92 ILE A C 1
ATOM 728 O O . ILE A 1 92 ? 3.788 -5.002 -12.744 1.00 83.56 92 ILE A O 1
ATOM 732 N N . ALA A 1 93 ? 4.074 -3.317 -11.286 1.00 86.06 93 ALA A N 1
ATOM 733 C CA . ALA A 1 93 ? 4.261 -2.256 -12.264 1.00 86.06 93 ALA A CA 1
ATOM 734 C C . ALA A 1 93 ? 5.730 -1.826 -12.267 1.00 86.06 93 ALA A C 1
ATOM 736 O O . ALA A 1 93 ? 6.338 -1.653 -11.208 1.00 86.06 93 ALA A O 1
ATOM 737 N N . THR A 1 94 ? 6.321 -1.655 -13.449 1.00 83.75 94 THR A N 1
ATOM 738 C CA . THR A 1 94 ? 7.752 -1.332 -13.559 1.00 83.75 94 THR A CA 1
ATOM 739 C C . THR A 1 94 ? 8.039 -0.278 -14.618 1.00 83.75 94 THR A C 1
ATOM 741 O O . THR A 1 94 ? 7.490 -0.290 -15.718 1.00 83.75 94 THR A O 1
ATOM 744 N N . GLU A 1 95 ? 8.957 0.623 -14.285 1.00 84.38 95 GLU A N 1
ATOM 745 C CA . GLU A 1 95 ? 9.498 1.644 -15.172 1.00 84.38 95 GLU A CA 1
ATOM 746 C C . GLU A 1 95 ? 11.001 1.393 -15.353 1.00 84.38 95 GLU A C 1
ATOM 748 O O . GLU A 1 95 ? 11.753 1.346 -14.377 1.00 84.38 95 GLU A O 1
ATOM 753 N N . GLY A 1 96 ? 11.453 1.256 -16.603 1.00 77.00 96 GLY A N 1
ATOM 754 C CA . GLY A 1 96 ? 12.872 1.125 -16.935 1.00 77.00 96 GLY A CA 1
ATOM 755 C C . GLY A 1 96 ? 13.165 0.108 -18.038 1.00 77.00 96 GLY A C 1
ATOM 756 O O . GLY A 1 96 ? 12.274 -0.373 -18.736 1.00 77.00 96 GLY A O 1
ATOM 757 N N . SER A 1 97 ? 14.450 -0.204 -18.214 1.00 76.25 97 SER A N 1
ATOM 758 C CA . SER A 1 97 ? 14.912 -1.211 -19.180 1.00 76.25 97 SER A CA 1
ATOM 759 C C . SER A 1 97 ? 14.563 -2.641 -18.734 1.00 76.25 97 SER A C 1
ATOM 761 O O . SER A 1 97 ? 14.347 -2.880 -17.554 1.00 76.25 97 SER A O 1
ATOM 763 N N . ALA A 1 98 ? 14.584 -3.635 -19.630 1.00 71.69 98 ALA A N 1
ATOM 764 C CA . ALA A 1 98 ? 14.343 -5.037 -19.246 1.00 71.69 98 ALA A CA 1
ATOM 765 C C . ALA A 1 98 ? 15.267 -5.522 -18.103 1.00 71.69 98 ALA A C 1
ATOM 767 O O . ALA A 1 98 ? 14.800 -6.133 -17.149 1.00 71.69 98 ALA A O 1
ATOM 768 N N . LYS A 1 99 ? 16.552 -5.139 -18.130 1.00 73.25 99 LYS A N 1
ATOM 769 C CA . LYS A 1 99 ? 17.520 -5.443 -17.057 1.00 73.25 99 LYS A CA 1
ATOM 770 C C . LYS A 1 99 ? 17.177 -4.753 -15.732 1.00 73.25 99 LYS A C 1
ATOM 772 O O . LYS A 1 99 ? 17.406 -5.298 -14.658 1.00 73.25 99 LYS A O 1
ATOM 777 N N . THR A 1 100 ? 16.631 -3.541 -15.812 1.00 70.88 100 THR A N 1
ATOM 778 C CA . THR A 1 100 ? 16.119 -2.791 -14.660 1.00 70.88 100 THR A CA 1
ATOM 779 C C . THR A 1 100 ? 14.928 -3.518 -14.030 1.00 70.88 100 THR A C 1
ATOM 781 O O . THR A 1 100 ? 14.859 -3.624 -12.811 1.00 70.88 100 THR A O 1
ATOM 784 N N . ILE A 1 101 ? 14.028 -4.058 -14.858 1.00 67.19 101 ILE A N 1
ATOM 785 C CA . ILE A 1 101 ? 12.828 -4.795 -14.436 1.00 67.19 101 ILE A CA 1
ATOM 786 C C . ILE A 1 101 ? 13.204 -6.105 -13.736 1.00 67.19 101 ILE A C 1
ATOM 788 O O . ILE A 1 101 ? 12.715 -6.361 -12.640 1.00 67.19 101 ILE A O 1
ATOM 792 N N . GLU A 1 102 ? 14.112 -6.893 -14.316 1.00 72.19 102 GLU A N 1
ATOM 793 C CA . GLU A 1 102 ? 14.620 -8.129 -13.698 1.00 72.19 102 GLU A CA 1
ATOM 794 C C . GLU A 1 102 ? 15.217 -7.849 -12.315 1.00 72.19 102 GLU A C 1
ATOM 796 O O . GLU A 1 102 ? 14.863 -8.502 -11.333 1.00 72.19 102 GLU A O 1
ATOM 801 N N . LYS A 1 103 ? 16.042 -6.799 -12.205 1.00 73.50 103 LYS A N 1
ATOM 802 C CA . LYS A 1 103 ? 16.634 -6.418 -10.922 1.00 73.50 103 LYS A CA 1
ATOM 803 C C . LYS A 1 103 ? 15.598 -5.939 -9.906 1.00 73.50 103 LYS A C 1
ATOM 805 O O . LYS A 1 103 ? 15.777 -6.136 -8.708 1.00 73.50 103 LYS A O 1
ATOM 810 N N . ALA A 1 104 ? 14.526 -5.302 -10.368 1.00 70.56 104 ALA A N 1
ATOM 811 C CA . ALA A 1 104 ? 13.439 -4.870 -9.504 1.00 70.56 104 ALA A CA 1
ATOM 812 C C . ALA A 1 104 ? 12.676 -6.058 -8.917 1.00 70.56 104 ALA A C 1
ATOM 814 O O . ALA A 1 104 ? 12.385 -6.061 -7.725 1.00 70.56 104 ALA A O 1
ATOM 815 N N . ILE A 1 105 ? 12.389 -7.067 -9.742 1.00 67.31 105 ILE A N 1
ATOM 816 C CA . ILE A 1 105 ? 11.732 -8.302 -9.307 1.00 67.31 105 ILE A CA 1
ATOM 817 C C . ILE A 1 105 ? 12.600 -9.016 -8.268 1.00 67.31 105 ILE A C 1
ATOM 819 O O . ILE A 1 105 ? 12.076 -9.407 -7.234 1.00 67.31 105 ILE A O 1
ATOM 823 N N . GLU A 1 106 ? 13.920 -9.109 -8.469 1.00 72.56 106 GLU A N 1
ATOM 824 C CA . GLU A 1 106 ? 14.835 -9.661 -7.454 1.00 72.56 106 GLU A CA 1
ATOM 825 C C . GLU A 1 106 ? 14.770 -8.906 -6.118 1.00 72.56 106 GLU A C 1
ATOM 827 O O . GLU A 1 106 ? 14.770 -9.526 -5.058 1.00 72.56 106 GLU A O 1
ATOM 832 N N . LEU A 1 107 ? 14.727 -7.570 -6.155 1.00 70.12 107 LEU A N 1
ATOM 833 C CA . LEU A 1 107 ? 14.661 -6.739 -4.947 1.00 70.12 107 LEU A CA 1
ATOM 834 C C . LEU A 1 107 ? 13.304 -6.828 -4.243 1.00 70.12 107 LEU A C 1
ATOM 836 O O . LEU A 1 107 ? 13.249 -6.690 -3.025 1.00 70.12 107 LEU A O 1
ATOM 840 N N . MET A 1 108 ? 12.227 -7.048 -4.997 1.00 68.62 108 MET A N 1
ATOM 841 C CA . MET A 1 108 ? 10.885 -7.251 -4.454 1.00 68.62 108 MET A CA 1
ATOM 842 C C . MET A 1 108 ? 10.630 -8.707 -4.059 1.00 68.62 108 MET A C 1
ATOM 844 O O . MET A 1 108 ? 9.704 -8.946 -3.304 1.00 68.62 108 MET A O 1
ATOM 848 N N . ALA A 1 109 ? 11.431 -9.678 -4.513 1.00 63.41 109 ALA A N 1
ATOM 849 C CA . ALA A 1 109 ? 11.217 -11.104 -4.252 1.00 63.41 109 ALA A CA 1
ATOM 850 C C . ALA A 1 109 ? 11.050 -11.461 -2.758 1.00 63.41 109 ALA A C 1
ATOM 852 O O . ALA A 1 109 ? 10.172 -12.268 -2.459 1.00 63.41 109 ALA A O 1
ATOM 853 N N . PRO A 1 110 ? 11.802 -10.862 -1.809 1.00 65.00 110 PRO A N 1
ATOM 854 C CA . PRO A 1 110 ? 11.560 -11.078 -0.381 1.00 65.00 110 PRO A CA 1
ATOM 855 C C . PRO A 1 110 ? 10.195 -10.557 0.095 1.00 65.00 110 PRO A C 1
ATOM 857 O O . PRO A 1 110 ? 9.565 -11.192 0.929 1.00 65.00 110 PRO A O 1
ATOM 860 N N . GLU A 1 111 ? 9.734 -9.429 -0.453 1.00 60.09 111 GLU A N 1
ATOM 861 C CA . GLU A 1 111 ? 8.446 -8.782 -0.134 1.00 60.09 111 GLU A CA 1
ATOM 862 C C . GLU A 1 111 ? 7.266 -9.418 -0.903 1.00 60.09 111 GLU A C 1
ATOM 864 O O . GLU A 1 111 ? 6.115 -9.281 -0.506 1.00 60.09 111 GLU A O 1
ATOM 869 N N . LEU A 1 112 ? 7.549 -10.118 -2.009 1.00 54.06 112 LEU A N 1
ATOM 870 C CA . LEU A 1 112 ? 6.606 -10.896 -2.824 1.00 54.06 112 LEU A CA 1
ATOM 871 C C . LEU A 1 112 ? 6.357 -12.299 -2.259 1.00 54.06 112 LEU A C 1
ATOM 873 O O . LEU A 1 112 ? 5.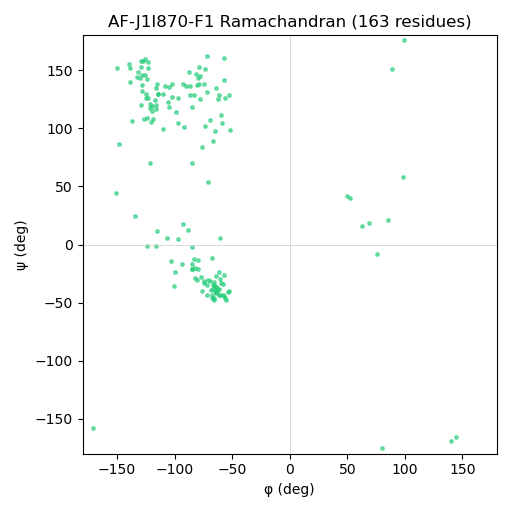461 -12.994 -2.744 1.00 54.06 112 LEU A O 1
ATOM 877 N N . ASN A 1 113 ? 7.166 -12.751 -1.297 1.00 55.94 113 ASN A N 1
ATOM 878 C CA . ASN A 1 113 ? 6.965 -14.053 -0.683 1.00 55.94 113 ASN A CA 1
ATOM 879 C C . ASN A 1 113 ? 5.685 -14.012 0.165 1.00 55.94 113 ASN A C 1
ATOM 881 O O . ASN A 1 113 ? 5.666 -13.401 1.228 1.00 55.94 113 ASN A O 1
ATOM 885 N N . MET A 1 114 ? 4.619 -14.656 -0.315 1.00 49.47 114 MET A N 1
ATOM 886 C CA . MET A 1 114 ? 3.321 -14.723 0.367 1.00 49.47 114 MET A CA 1
ATOM 887 C C . MET A 1 114 ? 3.447 -15.333 1.772 1.00 49.47 114 MET A C 1
ATOM 889 O O . MET A 1 114 ? 2.809 -14.835 2.689 1.00 49.47 114 MET A O 1
ATOM 893 N N . GLU A 1 115 ? 4.361 -16.290 1.987 1.00 43.84 115 GLU A N 1
ATOM 894 C CA . GLU A 1 115 ? 4.656 -16.828 3.329 1.00 43.84 115 GLU A CA 1
ATOM 895 C C . GLU A 1 115 ? 5.248 -15.765 4.277 1.00 43.84 115 GLU A C 1
ATOM 897 O O . GLU A 1 115 ? 5.070 -15.849 5.486 1.00 43.84 115 GLU A O 1
ATOM 902 N N . ALA A 1 116 ? 5.930 -14.736 3.756 1.00 48.34 116 ALA A N 1
ATOM 903 C CA . ALA A 1 116 ? 6.417 -13.609 4.561 1.00 48.34 116 ALA A CA 1
ATOM 904 C C . ALA A 1 116 ? 5.315 -12.576 4.876 1.00 48.34 116 ALA A C 1
ATOM 906 O O . ALA A 1 116 ? 5.509 -11.707 5.727 1.00 48.34 116 ALA A O 1
ATOM 907 N N . LEU A 1 117 ? 4.174 -12.661 4.186 1.00 50.38 117 LEU A N 1
ATOM 908 C CA . LEU A 1 117 ? 3.008 -11.793 4.357 1.00 50.38 117 LEU A CA 1
ATOM 909 C C . LEU A 1 117 ? 1.867 -12.465 5.145 1.00 50.38 11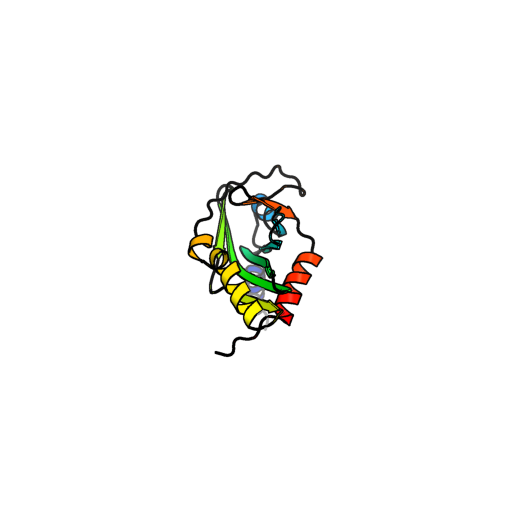7 LEU A C 1
ATOM 911 O O . LEU A 1 117 ? 0.938 -11.766 5.545 1.00 50.38 117 LEU A O 1
ATOM 915 N N . GLU A 1 118 ? 1.909 -13.788 5.333 1.00 42.25 118 GLU A N 1
ATOM 916 C CA . GLU A 1 118 ? 0.820 -14.598 5.907 1.00 42.25 118 GLU A CA 1
ATOM 917 C C . GLU A 1 118 ? 0.809 -14.653 7.449 1.00 42.25 118 GLU A C 1
ATOM 919 O O . GLU A 1 118 ? -0.258 -14.853 8.023 1.00 42.25 118 GLU A O 1
ATOM 924 N N . ASP A 1 119 ? 1.927 -14.376 8.129 1.00 41.41 119 ASP A N 1
ATOM 925 C CA . ASP A 1 119 ? 2.036 -14.470 9.597 1.00 41.41 119 ASP A CA 1
ATOM 926 C C . ASP A 1 119 ? 2.436 -13.129 10.248 1.00 41.41 119 ASP A C 1
ATOM 928 O O . ASP A 1 119 ? 3.544 -12.970 10.765 1.00 41.41 119 ASP A O 1
ATOM 932 N N . GLN A 1 120 ? 1.526 -12.147 10.240 1.00 46.19 120 GLN A N 1
ATOM 933 C CA . GLN A 1 120 ? 1.692 -10.888 10.987 1.00 46.19 120 GLN A CA 1
ATOM 934 C C . GLN A 1 120 ? 0.712 -10.833 12.169 1.00 46.19 120 GLN A C 1
ATOM 936 O O . GLN A 1 120 ? -0.475 -10.539 12.010 1.00 46.19 120 GLN A O 1
ATOM 941 N N . GLU A 1 121 ? 1.207 -11.153 13.369 1.00 38.34 121 GLU A N 1
ATOM 942 C CA . GLU A 1 121 ? 0.479 -11.011 14.635 1.00 38.34 121 GLU A CA 1
ATOM 943 C C . GLU A 1 121 ? 0.795 -9.633 15.229 1.00 38.34 121 GLU A C 1
ATOM 945 O O . GLU A 1 121 ? 1.867 -9.391 15.789 1.00 38.34 121 GLU A O 1
ATOM 950 N N . VAL A 1 122 ? -0.136 -8.694 15.055 1.00 45.72 122 VAL A N 1
ATOM 951 C CA . VAL A 1 122 ? 0.116 -7.279 15.324 1.00 45.72 122 VAL A CA 1
ATOM 952 C C . VAL A 1 122 ? -0.555 -6.812 16.612 1.00 45.72 122 VAL A C 1
ATOM 954 O O . VAL A 1 122 ? -1.779 -6.830 16.737 1.00 45.72 122 VAL A O 1
ATOM 957 N N . SER A 1 123 ? 0.253 -6.278 17.529 1.00 38.38 123 SER A N 1
ATOM 958 C CA . SER A 1 123 ? -0.217 -5.561 18.712 1.00 38.38 123 SER A CA 1
ATOM 959 C C . SER A 1 123 ? -0.654 -4.128 18.380 1.00 38.38 123 SER A C 1
ATOM 961 O O . SER A 1 123 ? 0.098 -3.325 17.825 1.00 38.38 123 SER A O 1
ATOM 963 N N . PHE A 1 124 ? -1.888 -3.789 18.752 1.00 43.78 124 PHE A N 1
ATOM 964 C CA . PHE A 1 124 ? -2.447 -2.443 18.647 1.00 43.78 124 PHE A CA 1
ATOM 965 C C . PHE A 1 124 ? -2.173 -1.636 19.915 1.00 43.78 124 PHE A C 1
ATOM 967 O O . PHE A 1 124 ? -2.395 -2.091 21.034 1.00 43.78 124 PHE A O 1
ATOM 974 N N . SER A 1 125 ? -1.774 -0.380 19.743 1.00 43.44 125 SER A N 1
ATOM 975 C CA . SER A 1 125 ? -1.957 0.634 20.777 1.00 43.44 125 SER A CA 1
ATOM 976 C C . SER A 1 125 ? -2.436 1.919 20.113 1.00 43.44 125 SER A C 1
ATOM 978 O O . SER A 1 125 ? -1.650 2.601 19.455 1.00 43.44 125 SER A O 1
ATOM 980 N N . CYS A 1 126 ? -3.716 2.252 20.268 1.00 46.66 126 CYS A N 1
ATOM 981 C CA . CYS A 1 126 ? -4.258 3.540 19.843 1.00 46.66 126 CYS A CA 1
ATOM 982 C C . CYS A 1 126 ? -4.752 4.324 21.060 1.00 46.66 126 CYS A C 1
ATOM 984 O O . CYS A 1 126 ? -5.411 3.773 21.940 1.00 46.66 126 CYS A O 1
ATOM 986 N N . THR A 1 127 ? -4.418 5.613 21.131 1.00 43.19 127 THR A N 1
ATOM 987 C CA . THR A 1 127 ? -4.686 6.484 22.288 1.00 43.19 127 THR A CA 1
ATOM 988 C C . THR A 1 127 ? -5.954 7.331 22.139 1.00 43.19 127 THR A C 1
ATOM 990 O O . THR A 1 127 ? -6.270 8.133 23.018 1.00 43.19 127 THR A O 1
ATOM 993 N N . GLY A 1 128 ? -6.724 7.136 21.065 1.00 37.69 128 GLY A N 1
ATOM 994 C CA . GLY A 1 128 ? -8.037 7.753 20.884 1.00 37.69 128 GLY A CA 1
ATOM 995 C C . GLY A 1 128 ? -8.016 9.161 20.280 1.00 37.69 128 GLY A C 1
ATOM 996 O O . GLY A 1 128 ? -9.003 9.887 20.420 1.00 37.69 128 GLY A O 1
ATOM 997 N N . GLN A 1 129 ? -6.949 9.570 19.582 1.00 39.19 129 GLN A N 1
ATOM 998 C CA . GLN A 1 129 ? -6.956 10.800 18.778 1.00 39.19 129 GLN A CA 1
ATOM 999 C C . GLN A 1 129 ? -6.533 10.532 17.328 1.00 39.19 129 GLN A C 1
ATOM 1001 O O . GLN A 1 129 ? -5.684 9.704 17.033 1.00 39.19 129 GLN A O 1
ATOM 1006 N N . LYS A 1 130 ? -7.116 11.281 16.384 1.00 45.38 130 LYS A N 1
ATOM 1007 C CA . LYS A 1 130 ? -6.963 11.137 14.916 1.00 45.38 130 LYS A CA 1
ATOM 1008 C C . LYS A 1 130 ? -5.517 11.315 14.379 1.00 45.38 130 LYS A C 1
ATOM 1010 O O . LYS A 1 130 ? -5.318 11.343 13.169 1.00 45.38 130 LYS A O 1
ATOM 1015 N N . ASN A 1 131 ? -4.535 11.470 15.271 1.00 48.03 131 ASN A N 1
ATOM 1016 C CA . ASN A 1 131 ? -3.105 11.648 15.009 1.00 48.03 131 ASN A CA 1
ATOM 1017 C C . ASN A 1 131 ? -2.265 10.399 15.346 1.00 48.03 131 ASN A C 1
ATOM 1019 O O . ASN A 1 131 ? -1.034 10.467 15.295 1.00 48.03 131 ASN A O 1
ATOM 1023 N N . ASP A 1 132 ? -2.901 9.289 15.711 1.00 54.25 132 ASP A N 1
ATOM 1024 C CA . ASP A 1 132 ? -2.201 8.156 16.302 1.00 54.25 132 ASP A CA 1
ATOM 1025 C C . ASP A 1 132 ? -1.473 7.313 15.246 1.00 54.25 132 ASP A C 1
ATOM 1027 O O . ASP A 1 132 ? -1.936 7.095 14.126 1.00 54.25 132 ASP A O 1
ATOM 1031 N N . LYS A 1 133 ? -0.252 6.914 15.600 1.00 60.34 133 LYS A N 1
ATOM 1032 C CA . LYS A 1 133 ? 0.611 6.063 14.785 1.00 60.34 133 LYS A CA 1
ATOM 1033 C C . LYS A 1 133 ? 0.029 4.651 14.799 1.00 60.34 133 LYS A C 1
ATOM 1035 O O . LYS A 1 133 ? -0.238 4.130 15.874 1.00 60.34 133 LYS A O 1
ATOM 1040 N N . LEU A 1 134 ? -0.110 4.021 13.638 1.00 68.94 134 LEU A N 1
ATOM 1041 C CA . LEU A 1 134 ? -0.378 2.585 13.561 1.00 68.94 134 LEU A CA 1
ATOM 1042 C C . LEU A 1 134 ? 0.960 1.852 13.757 1.00 68.94 134 LEU A C 1
ATOM 1044 O O . LEU A 1 134 ? 1.981 2.292 13.232 1.00 68.94 134 LEU A O 1
ATOM 1048 N N . GLN A 1 135 ? 0.995 0.776 14.538 1.00 70.38 135 GLN A N 1
ATOM 1049 C CA . GLN A 1 135 ? 2.184 -0.065 14.672 1.00 70.38 135 GLN A CA 1
ATOM 1050 C C . GLN A 1 135 ? 1.843 -1.449 14.132 1.00 70.38 135 GLN A C 1
ATOM 1052 O O . GLN A 1 135 ? 0.901 -2.059 14.614 1.00 70.38 135 GLN A O 1
ATOM 1057 N N . LEU A 1 136 ? 2.571 -1.901 13.110 1.00 70.19 136 LEU A N 1
ATOM 1058 C CA . LEU A 1 136 ? 2.453 -3.244 12.537 1.00 70.19 136 LEU A CA 1
ATOM 1059 C C . LEU A 1 136 ? 3.818 -3.915 12.648 1.00 70.19 136 LEU A C 1
ATOM 1061 O O . LEU A 1 136 ? 4.795 -3.339 12.168 1.00 70.19 136 LEU A O 1
ATOM 1065 N N . ASP A 1 137 ? 3.903 -5.056 13.331 1.00 67.19 137 ASP A N 1
ATOM 1066 C CA . ASP A 1 137 ? 5.152 -5.799 13.575 1.00 67.19 137 ASP A CA 1
ATOM 1067 C C . ASP A 1 137 ? 6.295 -4.932 14.125 1.00 67.19 137 ASP A C 1
ATOM 1069 O O . ASP A 1 137 ? 7.447 -4.980 13.691 1.00 67.19 137 ASP A O 1
ATOM 1073 N N . GLY A 1 138 ? 5.966 -4.039 15.060 1.00 65.81 138 GLY A N 1
ATOM 1074 C CA . GLY A 1 138 ? 6.927 -3.092 15.624 1.00 65.81 138 GLY A CA 1
ATOM 1075 C C . GLY A 1 138 ? 7.273 -1.910 14.708 1.00 65.81 138 GLY A C 1
ATOM 1076 O O . GLY A 1 138 ? 7.890 -0.950 15.180 1.00 65.81 138 GLY A O 1
ATOM 1077 N N . VAL A 1 139 ? 6.829 -1.906 13.448 1.00 74.50 139 VAL A N 1
ATOM 1078 C CA . VAL A 1 139 ? 7.045 -0.817 12.493 1.00 74.50 139 VAL A CA 1
ATOM 1079 C C . VAL A 1 139 ? 5.959 0.243 12.619 1.00 74.50 139 VAL A C 1
ATOM 1081 O O . VAL A 1 139 ? 4.770 -0.051 12.579 1.00 74.50 139 VAL A O 1
ATOM 1084 N N . GLY A 1 140 ? 6.372 1.504 12.750 1.00 77.88 140 GLY A N 1
ATOM 1085 C CA . GLY A 1 140 ? 5.456 2.636 12.840 1.00 77.88 140 GLY A CA 1
ATOM 1086 C C . GLY A 1 140 ? 4.912 3.079 11.482 1.00 77.88 140 GLY A C 1
ATOM 1087 O O . GLY A 1 140 ? 5.639 3.153 10.491 1.00 77.88 140 GLY A O 1
ATOM 1088 N N . TRP A 1 141 ? 3.649 3.477 11.470 1.00 85.06 141 TRP A N 1
ATOM 1089 C CA . TRP A 1 141 ? 2.890 3.967 10.329 1.00 85.06 141 TRP A CA 1
ATOM 1090 C C . TRP A 1 141 ? 2.202 5.272 10.711 1.00 85.06 141 TRP A C 1
ATOM 1092 O O . TRP A 1 141 ? 1.754 5.458 11.842 1.00 85.06 141 TRP A O 1
ATOM 1102 N N . LYS A 1 142 ? 2.119 6.198 9.764 1.00 86.56 142 LYS A N 1
ATOM 1103 C CA . LYS A 1 142 ? 1.441 7.488 9.939 1.00 86.56 142 LYS A CA 1
ATOM 1104 C C . LYS A 1 142 ? 0.399 7.697 8.847 1.00 86.56 142 LYS A C 1
ATOM 1106 O O . LYS A 1 142 ? 0.554 7.099 7.782 1.00 86.56 142 LYS A O 1
ATOM 1111 N N . PRO A 1 143 ? -0.594 8.576 9.045 1.00 86.88 143 PRO A N 1
ATOM 1112 C CA . PRO A 1 143 ? -1.522 8.925 7.980 1.00 86.88 143 PRO A CA 1
ATOM 1113 C C . PRO A 1 143 ? -0.783 9.370 6.709 1.00 86.88 143 PRO A C 1
ATOM 1115 O O .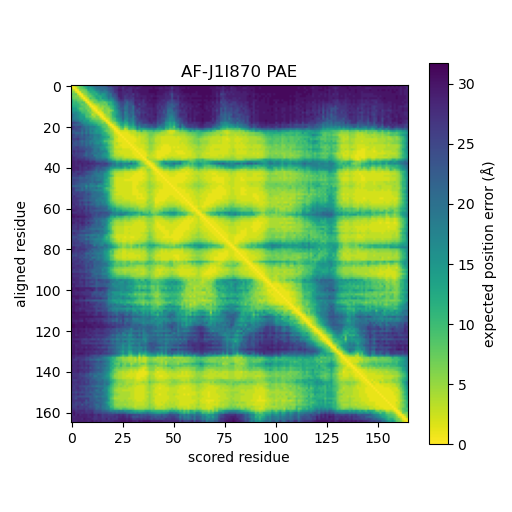 PRO A 1 143 ? 0.109 10.225 6.757 1.00 86.88 143 PRO A O 1
ATOM 1118 N N . ALA A 1 144 ? -1.134 8.762 5.580 1.00 87.12 144 ALA A N 1
ATOM 1119 C CA . ALA A 1 144 ? -0.650 9.138 4.259 1.00 87.12 144 ALA A CA 1
ATOM 1120 C C . ALA A 1 144 ? -1.542 10.226 3.656 1.00 87.12 144 ALA A C 1
ATOM 1122 O O . ALA A 1 144 ? -2.755 10.267 3.882 1.00 87.12 144 ALA A O 1
ATOM 1123 N N . SER A 1 145 ? -0.952 11.102 2.847 1.00 86.00 145 SER A N 1
ATOM 1124 C CA . SER A 1 145 ? -1.739 12.074 2.089 1.00 86.00 145 SER A CA 1
ATOM 1125 C C . SER A 1 145 ? -2.477 11.398 0.927 1.00 86.00 145 SER A C 1
ATOM 1127 O O . SER A 1 145 ? -2.011 10.414 0.350 1.00 86.00 145 SER A O 1
ATOM 1129 N N . GLY A 1 146 ? -3.634 11.945 0.540 1.00 85.50 146 GLY A N 1
ATOM 1130 C CA . GLY A 1 146 ? -4.388 11.432 -0.609 1.00 85.50 146 GLY A CA 1
ATOM 1131 C C . GLY A 1 146 ? -3.599 11.478 -1.923 1.00 85.50 146 GLY A C 1
ATOM 1132 O O . GLY A 1 146 ? -3.756 10.578 -2.744 1.00 85.50 146 GLY A O 1
ATOM 1133 N N . SER A 1 147 ? -2.725 12.476 -2.092 1.00 89.00 147 SER A N 1
ATOM 1134 C CA . SER A 1 147 ? -1.859 12.625 -3.266 1.00 89.00 147 SER A CA 1
ATOM 1135 C C . SER A 1 147 ? -0.805 11.524 -3.369 1.00 89.00 147 SER A C 1
ATOM 1137 O O . SER A 1 147 ? -0.568 11.029 -4.462 1.00 89.00 147 SER A O 1
ATOM 1139 N N . GLU A 1 148 ? -0.220 11.075 -2.252 1.00 89.38 148 GLU A N 1
ATOM 1140 C CA . GLU A 1 148 ? 0.783 9.998 -2.272 1.00 89.38 148 GLU A CA 1
ATOM 1141 C C . GLU A 1 148 ? 0.194 8.670 -2.766 1.00 89.38 148 GLU A C 1
ATOM 1143 O O . GLU A 1 148 ? 0.819 7.983 -3.567 1.00 89.38 148 GLU A O 1
ATOM 1148 N N . ILE A 1 149 ? -1.028 8.328 -2.343 1.00 90.81 149 ILE A N 1
ATOM 1149 C CA . ILE A 1 149 ? -1.717 7.123 -2.837 1.00 90.81 149 ILE A CA 1
ATOM 1150 C C . ILE A 1 149 ? -2.106 7.278 -4.311 1.00 90.81 149 ILE A C 1
ATOM 1152 O O . ILE A 1 149 ? -1.964 6.338 -5.088 1.00 90.81 149 ILE A O 1
ATOM 1156 N N . GLN A 1 150 ? -2.554 8.469 -4.723 1.00 92.00 150 GLN A N 1
ATOM 1157 C CA . GLN A 1 150 ? -2.857 8.739 -6.132 1.00 92.00 150 GLN A CA 1
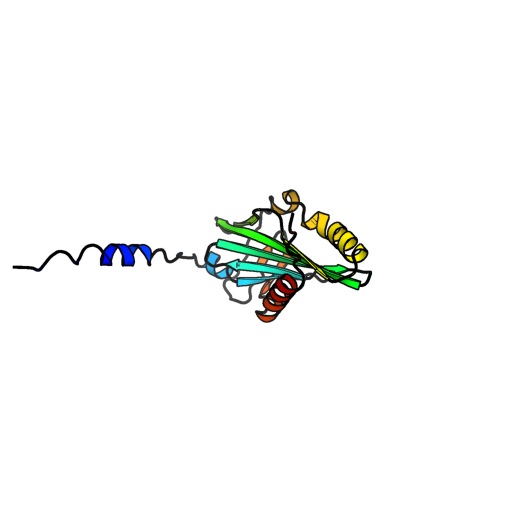ATOM 1158 C C . GLN A 1 150 ? -1.624 8.598 -7.028 1.00 92.00 150 GLN A C 1
ATOM 1160 O O . GLN A 1 150 ? -1.752 8.067 -8.127 1.00 92.00 150 GLN A O 1
ATOM 1165 N N . GLU A 1 151 ? -0.443 9.019 -6.568 1.00 92.06 151 GLU A N 1
ATOM 1166 C CA . GLU A 1 151 ? 0.817 8.809 -7.289 1.00 92.06 151 GLU A CA 1
ATOM 1167 C C . GLU A 1 151 ? 1.108 7.316 -7.497 1.00 92.06 151 GLU A C 1
ATOM 1169 O O . GLU A 1 151 ? 1.486 6.925 -8.601 1.00 92.06 151 GLU A O 1
ATOM 1174 N N . MET A 1 152 ? 0.897 6.475 -6.474 1.00 92.31 152 MET A N 1
ATOM 1175 C CA . MET A 1 152 ? 1.097 5.023 -6.596 1.00 92.31 152 MET A CA 1
ATOM 1176 C C . MET A 1 152 ? 0.094 4.407 -7.579 1.00 92.31 152 MET A C 1
ATOM 1178 O O . MET A 1 152 ? 0.477 3.650 -8.468 1.00 92.31 152 MET A O 1
ATOM 1182 N N . GLU A 1 153 ? -1.186 4.767 -7.473 1.00 92.50 153 GLU A N 1
ATOM 1183 C CA . GLU A 1 153 ? -2.226 4.273 -8.383 1.00 92.50 153 GLU A CA 1
ATOM 1184 C C . GLU A 1 153 ? -2.017 4.733 -9.829 1.00 92.50 153 GLU A C 1
ATOM 1186 O O . GLU A 1 153 ? -2.277 3.975 -10.766 1.00 92.50 153 GLU A O 1
ATOM 1191 N N . GLN A 1 154 ? -1.532 5.957 -10.033 1.00 92.50 154 GLN A N 1
ATOM 1192 C CA . GLN A 1 154 ? -1.203 6.454 -11.363 1.00 92.50 154 GLN A CA 1
ATOM 1193 C C . GLN A 1 154 ? -0.005 5.698 -11.943 1.00 92.50 154 GLN A C 1
ATOM 1195 O O . GLN A 1 154 ? -0.093 5.191 -13.059 1.00 92.50 154 GLN A O 1
ATOM 1200 N N . PHE A 1 155 ? 1.061 5.512 -11.157 1.00 90.88 155 PHE A N 1
ATOM 1201 C CA . PHE A 1 155 ? 2.209 4.704 -11.568 1.00 90.88 155 PHE A CA 1
ATOM 1202 C C . PHE A 1 155 ? 1.788 3.275 -11.936 1.00 90.88 155 PHE A C 1
ATOM 1204 O O . PHE A 1 155 ? 2.184 2.758 -12.980 1.00 90.88 155 PHE A O 1
ATOM 1211 N N . ARG A 1 156 ? 0.931 2.646 -11.121 1.00 90.81 156 ARG A N 1
ATOM 1212 C CA . ARG A 1 156 ? 0.364 1.325 -11.415 1.00 90.81 156 ARG A CA 1
ATOM 1213 C C . ARG A 1 156 ? -0.335 1.318 -12.771 1.00 90.81 156 ARG A C 1
ATOM 1215 O O . ARG A 1 156 ? -0.085 0.416 -13.561 1.00 90.81 156 ARG A O 1
ATOM 1222 N N . LYS A 1 157 ? -1.187 2.299 -13.069 1.00 90.12 157 LYS A N 1
ATOM 1223 C CA . LYS A 1 157 ? -1.914 2.368 -14.350 1.00 90.12 157 LYS A CA 1
ATOM 1224 C C . LYS A 1 157 ? -0.989 2.565 -15.548 1.00 90.12 157 LYS A C 1
ATOM 1226 O O . LYS A 1 157 ? -1.211 1.933 -16.576 1.00 90.12 157 LYS A O 1
ATOM 1231 N N . ASP A 1 158 ? 0.034 3.399 -15.400 1.00 88.81 158 ASP A N 1
ATOM 1232 C CA . ASP A 1 158 ? 0.945 3.750 -16.492 1.00 88.81 158 ASP A CA 1
ATOM 1233 C C . ASP A 1 158 ? 1.962 2.637 -16.791 1.00 88.81 158 ASP A C 1
ATOM 1235 O O . ASP A 1 158 ? 2.419 2.496 -17.927 1.00 88.81 158 ASP A O 1
ATOM 1239 N N . HIS A 1 159 ? 2.301 1.822 -15.785 1.00 84.81 159 HIS A N 1
ATOM 1240 C CA . HIS A 1 159 ? 3.417 0.873 -15.848 1.00 84.81 159 HIS A CA 1
ATOM 1241 C C . HIS A 1 159 ? 3.045 -0.588 -15.570 1.00 84.81 159 HIS A C 1
ATOM 1243 O O . HIS A 1 159 ? 3.913 -1.465 -15.649 1.00 84.81 159 HIS A O 1
ATOM 1249 N N . SER A 1 160 ? 1.777 -0.888 -15.277 1.00 78.25 160 SER A N 1
ATOM 1250 C CA . SER A 1 160 ? 1.285 -2.267 -15.314 1.00 78.25 160 SER A CA 1
ATOM 1251 C C . SER A 1 160 ? 1.160 -2.677 -16.769 1.00 78.25 160 SER A C 1
ATOM 1253 O O . SER A 1 160 ? 0.201 -2.325 -17.460 1.00 78.25 160 SER A O 1
ATOM 1255 N N . LYS A 1 161 ? 2.127 -3.451 -17.257 1.00 61.94 161 LYS A N 1
ATOM 1256 C CA . LYS A 1 161 ? 1.886 -4.217 -18.475 1.00 61.94 161 LYS A CA 1
ATOM 1257 C C . LYS A 1 161 ? 0.743 -5.175 -18.159 1.00 61.94 161 LYS A C 1
ATOM 1259 O O . LYS A 1 161 ? 0.835 -5.941 -17.205 1.00 61.94 161 LYS A O 1
ATOM 1264 N N . LYS A 1 162 ? -0.331 -5.148 -18.954 1.00 45.12 162 LYS A N 1
ATOM 1265 C CA . LYS A 1 162 ? -1.195 -6.325 -19.049 1.00 45.12 162 LYS A CA 1
ATOM 1266 C C . LYS A 1 162 ? -0.282 -7.440 -19.534 1.00 45.12 162 LYS A C 1
ATOM 1268 O O . LYS A 1 162 ? 0.142 -7.417 -20.687 1.00 45.12 162 LYS A O 1
ATOM 1273 N N . THR A 1 163 ? 0.101 -8.342 -18.644 1.00 35.94 163 THR A N 1
ATOM 1274 C CA . THR A 1 163 ? 0.712 -9.599 -19.050 1.00 35.94 163 THR A CA 1
ATOM 1275 C C . THR A 1 163 ? -0.391 -10.355 -19.780 1.00 35.94 163 THR A C 1
ATOM 1277 O O . THR A 1 163 ? -1.217 -11.013 -19.156 1.00 35.94 163 THR A O 1
ATOM 1280 N N . GLU A 1 164 ? -0.499 -10.151 -21.093 1.00 28.25 164 GLU A N 1
ATOM 1281 C CA . GLU A 1 164 ? -1.182 -11.103 -21.961 1.00 28.25 164 GLU A CA 1
ATOM 1282 C C . GLU A 1 164 ? -0.336 -12.379 -21.888 1.00 28.25 164 GLU A C 1
ATOM 1284 O O . GLU A 1 164 ? 0.752 -12.441 -22.463 1.00 28.25 164 GLU A O 1
ATOM 1289 N N . LEU A 1 165 ? -0.771 -13.313 -21.037 1.00 29.06 165 LEU A N 1
ATOM 1290 C CA . LEU A 1 165 ? -0.314 -14.701 -21.051 1.00 29.06 165 LEU A CA 1
ATOM 1291 C C . LEU A 1 165 ? -0.927 -15.416 -22.254 1.00 29.06 165 LEU A C 1
ATOM 1293 O O . LEU A 1 165 ? -2.145 -15.225 -22.482 1.00 29.06 165 LEU A O 1
#

pLDDT: mean 71.23, std 17.99, range [28.25, 93.62]

Foldseek 3Di:
DDDPDDPPVVVVVVVVVPPPLPDDPLSVLVAAKKFWPDDAWTWIWHQHSVQKIWIWTKHAFPVGWIKIWIWIFGWDADPQWIATQTDDQIFMFIDDDPVSVVRNCVVCVVVRPNVNVHDWGAHDDDPPDSFDWGATPNITMTHDDPVVVVVRVVSSVVGRDPPPD

Solvent-accessible surface area (backbone atoms only — not comparable to full-atom values): 9734 Å² total; per-residue (Å²): 142,89,83,90,89,81,76,70,70,62,57,58,58,55,62,68,70,60,75,61,75,80,67,50,79,68,52,59,67,63,40,41,44,32,26,50,75,60,93,85,49,53,38,34,39,36,32,43,87,83,36,36,31,39,39,38,43,36,44,79,38,96,88,49,45,41,32,36,39,40,40,39,32,36,45,50,75,58,97,62,31,52,40,59,48,74,56,81,80,62,47,68,17,51,49,65,53,74,72,41,46,55,54,40,50,62,72,40,45,72,78,64,34,60,79,76,54,65,76,60,85,22,68,64,72,77,87,86,54,103,82,57,53,48,47,52,81,88,42,49,24,38,80,42,59,74,65,62,55,49,51,53,55,48,49,39,67,77,27,40,68,80,78,82,124